Protein AF-A0A2J8R316-F1 (afdb_monomer_lite)

pLDDT: mean 82.27, std 12.23, range [37.53, 93.62]

Radius of gyration: 24.72 Å; chains: 1; bounding box: 47×25×74 Å

Structure (mmCIF, N/CA/C/O backbone):
data_AF-A0A2J8R316-F1
#
_entry.id   AF-A0A2J8R316-F1
#
loop_
_atom_site.group_PDB
_atom_site.id
_atom_site.type_symbol
_atom_site.label_atom_id
_atom_site.label_alt_id
_atom_site.label_comp_id
_atom_site.label_asym_id
_atom_site.label_entity_id
_atom_site.label_seq_id
_atom_site.pdbx_PDB_ins_code
_atom_site.Cartn_x
_atom_site.Cartn_y
_atom_site.Cartn_z
_atom_site.occupancy
_atom_site.B_iso_or_equiv
_atom_site.auth_seq_id
_atom_site.auth_comp_id
_atom_site.auth_asym_id
_atom_site.auth_atom_id
_atom_site.pdbx_PDB_model_num
ATOM 1 N N . MET A 1 1 ? 29.647 13.645 -50.505 1.00 37.53 1 MET A N 1
ATOM 2 C CA . MET A 1 1 ? 30.275 13.916 -49.200 1.00 37.53 1 MET A CA 1
ATOM 3 C C . MET A 1 1 ? 29.239 14.684 -48.406 1.00 37.53 1 MET A C 1
ATOM 5 O O . MET A 1 1 ? 28.911 15.796 -48.787 1.00 37.53 1 MET A O 1
ATOM 9 N N . VAL A 1 2 ? 28.540 13.999 -47.501 1.00 49.72 2 VAL A N 1
ATOM 10 C CA . VAL A 1 2 ? 27.413 14.580 -46.763 1.00 49.72 2 VAL A CA 1
ATOM 11 C C . VAL A 1 2 ? 27.968 15.049 -45.427 1.00 49.72 2 VAL A C 1
ATOM 13 O O . VAL A 1 2 ? 28.026 14.287 -44.467 1.00 49.72 2 VAL A O 1
ATOM 16 N N . ASP A 1 3 ? 28.440 16.287 -45.412 1.00 57.06 3 ASP A N 1
ATOM 17 C CA . ASP A 1 3 ? 28.783 17.001 -44.192 1.00 57.06 3 ASP A CA 1
ATOM 18 C C . ASP A 1 3 ? 27.491 17.616 -43.633 1.00 57.06 3 ASP A C 1
ATOM 20 O O . ASP A 1 3 ? 27.007 18.631 -44.134 1.00 57.06 3 ASP A O 1
ATOM 24 N N . PHE A 1 4 ? 26.902 16.975 -42.618 1.00 49.50 4 PHE A N 1
ATOM 25 C CA . PHE A 1 4 ? 25.875 17.591 -41.771 1.00 49.50 4 PHE A CA 1
ATOM 26 C C . PHE A 1 4 ? 26.499 17.956 -40.416 1.00 49.50 4 PHE A C 1
ATOM 28 O O . PHE A 1 4 ? 27.059 17.082 -39.748 1.00 49.50 4 PHE A O 1
ATOM 35 N N . PRO A 1 5 ? 26.421 19.228 -39.989 1.00 65.12 5 PRO A N 1
ATOM 36 C CA . PRO A 1 5 ? 26.946 19.657 -38.708 1.00 65.12 5 PRO A CA 1
ATOM 37 C C . PRO A 1 5 ? 25.978 19.228 -37.601 1.00 65.12 5 PRO A C 1
ATOM 39 O O . PRO A 1 5 ? 24.828 19.654 -37.566 1.00 65.12 5 PRO A O 1
ATOM 42 N N . GLY A 1 6 ? 26.471 18.410 -36.673 1.00 64.00 6 GLY A N 1
ATOM 43 C CA . GLY A 1 6 ? 25.795 18.119 -35.410 1.00 64.00 6 GLY A CA 1
ATOM 44 C C . GLY A 1 6 ? 24.945 16.847 -35.429 1.00 64.00 6 GLY A C 1
ATOM 45 O O . GLY A 1 6 ? 23.896 16.786 -36.051 1.00 64.00 6 GLY A O 1
ATOM 46 N N . CYS A 1 7 ? 25.389 15.858 -34.651 1.00 57.09 7 CYS A N 1
ATOM 47 C CA . CYS A 1 7 ? 24.723 14.583 -34.357 1.00 57.09 7 CYS A CA 1
ATOM 48 C C . CYS A 1 7 ? 24.554 13.604 -35.537 1.00 57.09 7 CYS A C 1
ATOM 50 O O . CYS A 1 7 ? 23.549 13.592 -36.240 1.00 57.09 7 CYS A O 1
ATOM 52 N N . SER A 1 8 ? 25.500 12.665 -35.670 1.00 76.88 8 SER A N 1
ATOM 53 C CA . SER A 1 8 ? 25.319 11.445 -36.471 1.00 76.88 8 SER A CA 1
ATOM 54 C C . SER A 1 8 ? 24.107 10.636 -35.986 1.00 76.88 8 SER A C 1
ATOM 56 O O . SER A 1 8 ? 23.865 10.555 -34.780 1.00 76.88 8 SER A O 1
ATOM 58 N N . LEU A 1 9 ? 23.408 9.945 -36.900 1.00 73.19 9 LEU A N 1
ATOM 59 C CA . LEU A 1 9 ? 22.271 9.055 -36.590 1.00 73.19 9 LEU A CA 1
ATOM 60 C C . LEU A 1 9 ? 22.602 8.065 -35.454 1.00 73.19 9 LEU A C 1
ATOM 62 O O . LEU A 1 9 ? 21.809 7.864 -34.540 1.00 73.19 9 LEU A O 1
ATOM 66 N N . SER A 1 10 ? 23.823 7.517 -35.466 1.00 82.50 10 SER A N 1
ATOM 67 C CA . SER A 1 10 ? 24.328 6.625 -34.415 1.00 82.50 10 SER A CA 1
ATOM 68 C C . SER A 1 10 ? 24.412 7.292 -33.037 1.00 82.50 10 SER A C 1
ATOM 70 O O . SER A 1 10 ? 24.185 6.629 -32.029 1.00 82.50 10 SER A O 1
ATOM 72 N N . GLY A 1 11 ? 24.740 8.585 -32.978 1.00 85.44 11 GLY A N 1
ATOM 73 C CA . GLY A 1 11 ? 24.809 9.348 -31.731 1.00 85.44 11 GLY A CA 1
ATOM 74 C C . GLY A 1 11 ? 23.422 9.646 -31.169 1.00 85.44 11 GLY A C 1
ATOM 75 O O . GLY A 1 11 ? 23.214 9.523 -29.967 1.00 85.44 11 GLY A O 1
ATOM 76 N N . ALA A 1 12 ? 22.450 9.949 -32.036 1.00 85.81 12 ALA A N 1
ATOM 77 C CA . ALA A 1 12 ? 21.058 10.124 -31.623 1.00 85.81 12 ALA A CA 1
ATOM 78 C C . ALA A 1 12 ? 20.478 8.831 -31.022 1.00 85.81 12 ALA A C 1
ATOM 80 O O . ALA A 1 12 ? 19.861 8.869 -29.959 1.00 85.81 12 ALA A O 1
ATOM 81 N N . VAL A 1 13 ? 20.743 7.681 -31.653 1.00 87.56 13 VAL A N 1
ATOM 82 C CA . VAL A 1 13 ? 20.317 6.367 -31.142 1.00 87.56 13 VAL A CA 1
ATOM 83 C C . VAL A 1 13 ? 20.994 6.041 -29.808 1.00 87.56 13 VAL A C 1
ATOM 85 O O . VAL A 1 13 ? 20.317 5.624 -28.871 1.00 87.56 13 VAL A O 1
ATOM 88 N N . ALA A 1 14 ? 22.306 6.271 -29.687 1.00 88.25 14 ALA A N 1
ATOM 89 C CA . ALA A 1 14 ? 23.042 6.017 -28.449 1.00 88.25 14 ALA A CA 1
ATOM 90 C C . ALA A 1 14 ? 22.543 6.888 -27.285 1.00 88.25 14 ALA A C 1
ATOM 92 O O . ALA A 1 14 ? 22.290 6.369 -26.198 1.00 88.25 14 ALA A O 1
ATOM 93 N N . SER A 1 15 ? 22.333 8.186 -27.520 1.00 88.38 15 SER A N 1
ATOM 94 C CA . SER A 1 15 ? 21.779 9.104 -26.518 1.00 88.38 15 SER A CA 1
ATOM 95 C C . SER A 1 15 ? 20.369 8.704 -26.099 1.00 88.38 15 SER A C 1
ATOM 97 O O . SER A 1 15 ? 20.056 8.708 -24.912 1.00 88.38 15 SER A O 1
ATOM 99 N N . PHE A 1 16 ? 19.522 8.309 -27.051 1.00 87.19 16 PHE A N 1
ATOM 100 C CA . PHE A 1 16 ? 18.166 7.858 -26.756 1.00 87.19 16 PHE A CA 1
ATOM 101 C C . PHE A 1 16 ? 18.152 6.582 -25.905 1.00 87.19 16 PHE A C 1
ATOM 103 O O . PHE A 1 16 ? 17.433 6.518 -24.909 1.00 87.19 16 PHE A O 1
ATOM 110 N N . LEU A 1 17 ? 18.994 5.599 -26.239 1.00 86.38 17 LEU A N 1
ATOM 111 C CA . LEU A 1 17 ? 19.162 4.387 -25.434 1.00 86.38 17 LEU A CA 1
ATOM 112 C C . LEU A 1 17 ? 19.682 4.710 -24.034 1.00 86.38 17 LEU A C 1
ATOM 114 O O . LEU A 1 17 ? 19.161 4.184 -23.057 1.00 86.38 17 LEU A O 1
ATOM 118 N N 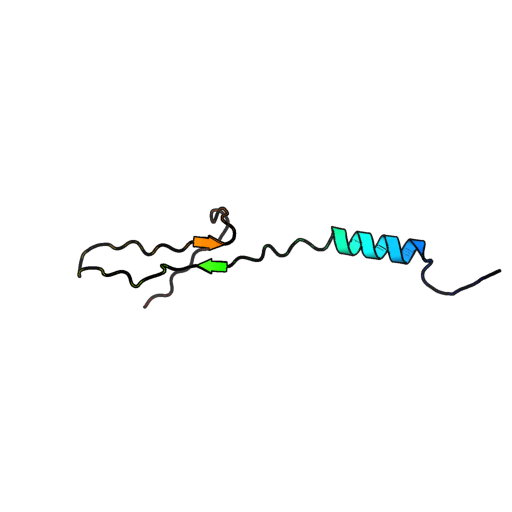. PHE A 1 18 ? 20.666 5.601 -23.920 1.00 87.06 18 PHE A N 1
ATOM 119 C CA . PHE A 1 18 ? 21.200 6.010 -22.625 1.00 87.06 18 PHE A CA 1
ATOM 120 C C . PHE A 1 18 ? 20.131 6.688 -21.761 1.00 87.06 18 PHE A C 1
ATOM 122 O O . PHE A 1 18 ? 20.005 6.373 -20.579 1.00 87.06 18 PHE A O 1
ATOM 129 N N . ILE A 1 19 ? 19.309 7.559 -22.355 1.00 86.75 19 ILE A N 1
ATOM 130 C CA . ILE A 1 19 ? 18.169 8.178 -21.673 1.00 86.75 19 ILE A CA 1
ATOM 131 C C . ILE A 1 19 ? 17.178 7.101 -21.233 1.00 86.75 19 ILE A C 1
ATOM 133 O O . ILE A 1 19 ? 16.848 7.061 -20.057 1.00 86.75 19 ILE A O 1
ATOM 137 N N . LEU A 1 20 ? 16.759 6.191 -22.116 1.00 85.06 20 LEU A N 1
ATOM 138 C CA . LEU A 1 20 ? 15.831 5.108 -21.765 1.00 85.06 20 LEU A CA 1
ATOM 139 C C . LEU A 1 20 ? 16.352 4.211 -20.636 1.00 85.06 20 LEU A C 1
ATOM 141 O O . LEU A 1 20 ? 15.582 3.834 -19.759 1.00 85.06 20 LEU A O 1
ATOM 145 N N . LEU A 1 21 ? 17.647 3.888 -20.639 1.00 82.00 21 LEU A N 1
ATOM 146 C CA . LEU A 1 21 ? 18.277 3.074 -19.595 1.00 82.00 21 LEU A CA 1
ATOM 147 C C . LEU A 1 21 ? 18.410 3.830 -18.265 1.00 82.00 21 LEU A C 1
ATOM 149 O O . LEU A 1 21 ? 18.339 3.221 -17.201 1.00 82.00 21 LEU A O 1
ATOM 153 N N . THR A 1 22 ? 18.601 5.151 -18.322 1.00 81.31 22 THR A N 1
ATOM 154 C CA . THR A 1 22 ? 18.779 6.012 -17.138 1.00 81.31 22 THR A CA 1
ATOM 155 C C . THR A 1 22 ? 17.453 6.556 -16.607 1.00 81.31 22 THR A C 1
ATOM 157 O O . THR A 1 22 ? 17.397 7.034 -15.472 1.00 81.31 22 THR A O 1
ATOM 160 N N . MET A 1 23 ? 16.369 6.460 -17.384 1.00 74.31 23 MET A N 1
ATOM 161 C CA . MET A 1 23 ? 15.000 6.656 -16.914 1.00 74.31 23 MET A CA 1
ATOM 162 C C . MET A 1 23 ? 14.693 5.563 -15.891 1.00 74.31 23 MET A C 1
ATOM 164 O O . MET A 1 23 ? 14.112 4.522 -16.194 1.00 74.31 23 MET A O 1
ATOM 168 N N . LYS A 1 24 ? 15.122 5.805 -14.650 1.00 63.41 24 LYS A N 1
ATOM 169 C CA . LYS A 1 24 ? 14.717 5.052 -13.472 1.00 63.41 24 LYS A CA 1
ATOM 170 C C . LYS A 1 24 ? 13.200 4.981 -13.524 1.00 63.41 24 LYS A C 1
ATOM 172 O O . LYS A 1 24 ? 12.559 6.033 -13.509 1.00 63.41 24 LYS A O 1
ATOM 177 N N . GLN A 1 25 ? 12.647 3.770 -13.634 1.00 66.12 25 GLN A N 1
ATOM 178 C CA . GLN A 1 25 ? 11.205 3.585 -13.535 1.00 66.12 25 GLN A CA 1
ATOM 179 C C . GLN A 1 25 ? 10.769 4.319 -12.273 1.00 66.12 25 GLN A C 1
ATOM 181 O O . GLN A 1 25 ? 11.244 4.025 -11.172 1.00 66.12 25 GLN A O 1
ATOM 186 N N . SER A 1 26 ? 9.967 5.370 -12.454 1.00 65.00 26 SER A N 1
ATOM 187 C CA . SER A 1 26 ? 9.295 5.981 -11.326 1.00 65.00 26 SER A CA 1
ATOM 188 C C . SER A 1 26 ? 8.438 4.864 -10.766 1.00 65.00 26 SER A C 1
ATOM 190 O O . SER A 1 26 ? 7.557 4.355 -11.456 1.00 65.00 26 SER A O 1
ATOM 192 N N . GLU A 1 27 ? 8.796 4.411 -9.573 1.00 70.44 27 GLU A N 1
ATOM 193 C CA . GLU A 1 27 ? 8.105 3.376 -8.821 1.00 70.44 27 GLU A CA 1
ATOM 194 C C . GLU A 1 27 ? 6.747 3.943 -8.386 1.00 70.44 27 GLU A C 1
ATOM 196 O O . GLU A 1 27 ? 6.544 4.233 -7.207 1.00 70.44 27 GLU A O 1
ATOM 201 N N . ASP A 1 28 ? 5.858 4.182 -9.354 1.00 81.62 28 ASP A N 1
ATOM 202 C CA . ASP A 1 28 ? 4.534 4.752 -9.151 1.00 81.62 28 ASP A CA 1
ATOM 203 C C . ASP A 1 28 ? 3.734 3.775 -8.297 1.00 81.62 28 ASP A C 1
ATOM 205 O O . ASP A 1 28 ? 3.625 2.581 -8.594 1.00 81.62 28 ASP A O 1
ATOM 209 N N . PHE A 1 29 ? 3.247 4.278 -7.172 1.00 88.19 29 PHE A N 1
ATOM 210 C CA . PHE A 1 29 ? 2.493 3.490 -6.224 1.00 88.19 29 PHE A CA 1
ATOM 211 C C . PHE A 1 29 ? 1.319 4.276 -5.712 1.00 88.19 29 PHE A C 1
ATOM 213 O O . PHE A 1 29 ? 1.353 5.500 -5.585 1.00 88.19 29 PHE A O 1
ATOM 220 N N . ARG A 1 30 ? 0.284 3.529 -5.355 1.00 90.25 30 ARG A N 1
ATOM 221 C CA . ARG A 1 30 ? -0.924 4.087 -4.770 1.00 90.25 30 ARG A CA 1
ATOM 222 C C . ARG A 1 30 ? -1.175 3.427 -3.432 1.00 90.25 30 ARG A C 1
ATOM 224 O O . ARG A 1 30 ? -0.969 2.224 -3.283 1.00 90.25 30 ARG A O 1
ATOM 231 N N . VAL A 1 31 ? -1.620 4.225 -2.470 1.00 91.69 31 VAL A N 1
ATOM 232 C CA . VAL A 1 31 ? -2.110 3.735 -1.183 1.00 91.69 31 VAL A CA 1
ATOM 233 C C . VAL A 1 31 ? -3.618 3.565 -1.308 1.00 91.69 31 VAL A C 1
ATOM 235 O O . VAL A 1 31 ? -4.326 4.500 -1.677 1.00 91.69 31 VAL A O 1
ATOM 238 N N . ILE A 1 32 ? -4.100 2.362 -1.032 1.00 93.62 32 ILE A N 1
ATOM 239 C CA . ILE A 1 32 ? -5.516 2.012 -1.040 1.00 93.62 32 ILE A CA 1
ATOM 240 C C . ILE A 1 32 ? -5.936 1.796 0.410 1.00 93.62 32 ILE A C 1
ATOM 242 O O . ILE A 1 32 ? -5.383 0.937 1.099 1.00 93.62 32 ILE A O 1
ATOM 246 N N . GLY A 1 33 ? -6.890 2.602 0.870 1.00 91.69 33 GLY A N 1
ATOM 247 C CA . GLY A 1 33 ? -7.503 2.453 2.185 1.00 91.69 33 GLY A CA 1
ATOM 248 C C . GLY A 1 33 ? -8.528 1.313 2.233 1.00 91.69 33 GLY A C 1
ATOM 249 O O . GLY A 1 33 ? -8.759 0.624 1.234 1.00 91.69 33 GLY A O 1
ATOM 250 N N . PRO A 1 34 ? -9.173 1.103 3.386 1.00 91.19 34 PRO A N 1
ATOM 251 C CA . PRO A 1 34 ? -10.240 0.121 3.504 1.00 91.19 34 PRO A CA 1
ATOM 252 C C . PRO A 1 34 ? -11.412 0.496 2.583 1.00 91.19 34 PRO A C 1
ATOM 254 O O . PRO A 1 34 ? -11.794 1.658 2.480 1.00 91.19 34 PRO A O 1
ATOM 257 N N . ALA A 1 35 ? -11.995 -0.499 1.908 1.00 90.62 35 ALA A N 1
ATOM 258 C CA . ALA A 1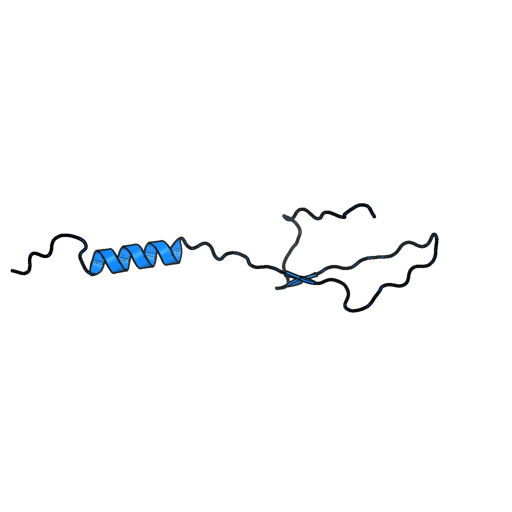 35 ? -13.093 -0.277 0.959 1.00 90.62 35 ALA A CA 1
ATOM 259 C C . ALA A 1 35 ? -14.383 0.227 1.630 1.00 90.62 35 ALA A C 1
ATOM 261 O O . ALA A 1 35 ? -15.245 0.799 0.969 1.00 90.62 35 ALA A O 1
ATOM 262 N N . HIS A 1 36 ? -14.513 0.000 2.937 1.00 90.62 36 HIS A N 1
ATOM 263 C CA . HIS A 1 36 ? -15.680 0.363 3.726 1.00 90.62 36 HIS A CA 1
ATOM 264 C C . HIS A 1 36 ? -15.237 1.030 5.032 1.00 90.62 36 HIS A C 1
ATOM 266 O O . HIS A 1 36 ? -14.138 0.739 5.517 1.00 90.62 36 HIS A O 1
ATOM 272 N N . PRO A 1 37 ? -16.086 1.886 5.626 1.00 89.75 37 PRO A N 1
ATOM 273 C CA . PRO A 1 37 ? -15.830 2.454 6.942 1.00 89.75 37 PRO A CA 1
ATOM 274 C C . PRO A 1 37 ? -15.617 1.361 7.989 1.00 89.75 37 P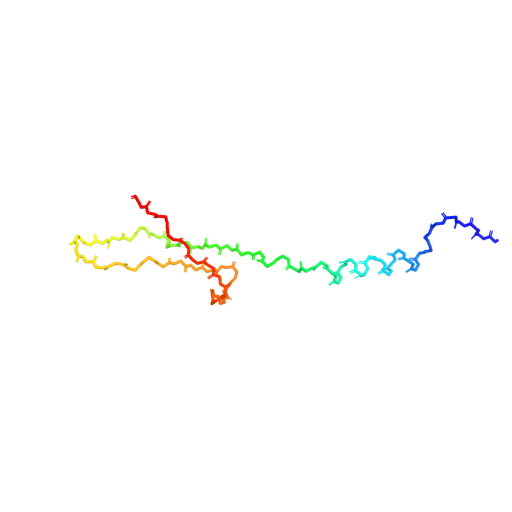RO A C 1
ATOM 276 O O . PRO A 1 37 ? -16.312 0.342 7.988 1.00 89.75 37 PRO A O 1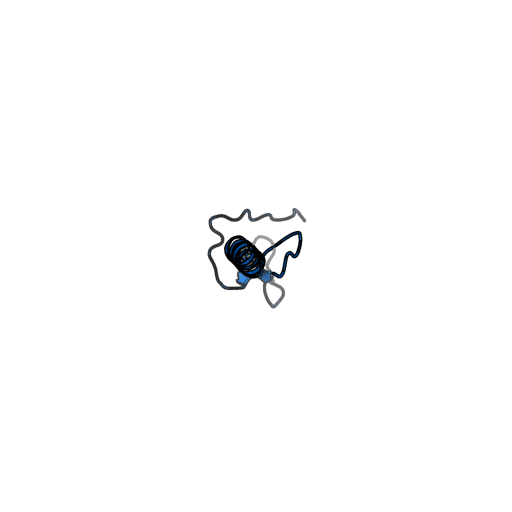
ATOM 279 N N . ILE A 1 38 ? -14.675 1.592 8.899 1.00 89.62 38 ILE A N 1
ATOM 280 C CA . ILE A 1 38 ? -14.404 0.676 10.002 1.00 89.62 38 ILE A CA 1
ATOM 281 C C . ILE A 1 38 ? -15.150 1.187 11.233 1.00 89.62 38 ILE A C 1
ATOM 283 O O . ILE A 1 38 ? -14.971 2.328 11.651 1.00 89.62 38 ILE A O 1
ATOM 287 N N . LEU A 1 39 ? -16.013 0.341 11.796 1.00 91.19 39 LEU A N 1
ATOM 288 C CA . LEU A 1 39 ? -16.747 0.646 13.017 1.00 91.19 39 LEU A CA 1
ATOM 289 C C . LEU A 1 39 ? -15.931 0.175 14.223 1.00 91.19 39 LEU A C 1
ATOM 291 O O . LEU A 1 39 ? -15.678 -1.019 14.365 1.00 91.19 39 LEU A O 1
ATOM 295 N N . ALA A 1 40 ? -15.565 1.108 15.095 1.00 92.06 40 ALA A N 1
ATOM 296 C CA . ALA A 1 40 ? -14.900 0.827 16.361 1.00 92.06 40 ALA A CA 1
ATOM 297 C C . ALA A 1 40 ? -15.809 1.218 17.528 1.00 92.06 40 ALA A C 1
ATOM 299 O O . ALA A 1 40 ? -16.526 2.221 17.462 1.00 92.06 40 ALA A O 1
ATOM 300 N N . ARG A 1 41 ? -15.788 0.433 18.608 1.00 93.12 41 ARG A N 1
ATOM 301 C CA . ARG A 1 41 ? -16.430 0.831 19.863 1.00 93.12 41 ARG A CA 1
ATOM 302 C C . ARG A 1 41 ? -15.490 1.718 20.663 1.00 93.12 41 ARG A C 1
ATOM 304 O O . ARG A 1 41 ? -14.271 1.609 20.594 1.00 93.12 41 ARG A O 1
ATOM 311 N N . VAL A 1 42 ? -16.079 2.594 21.466 1.00 92.56 42 VAL A N 1
ATOM 312 C CA . VAL A 1 42 ? -15.318 3.490 22.336 1.00 92.56 42 VAL A CA 1
ATOM 313 C C . VAL A 1 42 ? -14.526 2.657 23.349 1.00 92.56 42 VAL A C 1
ATOM 315 O O . VAL A 1 42 ? -15.115 1.821 24.031 1.00 92.56 42 VAL A O 1
ATOM 318 N N . ARG A 1 43 ? -13.218 2.933 23.468 1.00 91.88 43 ARG A N 1
ATOM 319 C CA . ARG A 1 43 ? -12.219 2.195 24.281 1.00 91.88 43 ARG A CA 1
ATOM 320 C C . ARG A 1 43 ? -11.801 0.825 23.740 1.00 91.88 43 ARG A C 1
ATOM 322 O O . ARG A 1 43 ? -11.071 0.125 24.436 1.00 91.88 43 ARG A O 1
ATOM 329 N N . GLU A 1 44 ? -12.241 0.445 22.548 1.00 92.50 44 GLU A N 1
ATOM 330 C CA . GLU A 1 44 ? -11.708 -0.729 21.859 1.00 92.50 44 GLU A CA 1
ATOM 331 C C . GLU A 1 44 ? -10.687 -0.289 20.807 1.00 92.50 44 GLU A C 1
ATOM 333 O O 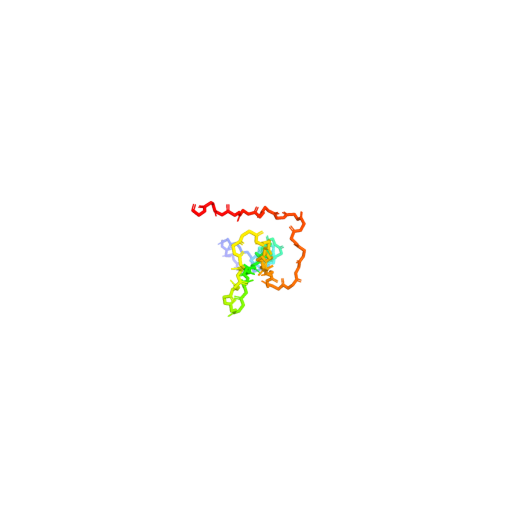. GLU A 1 44 ? -10.861 0.736 20.144 1.00 92.50 44 GLU A O 1
ATOM 338 N N . ASP A 1 45 ? -9.625 -1.077 20.661 1.00 90.44 45 ASP A N 1
ATOM 339 C CA . ASP A 1 45 ? -8.620 -0.855 19.630 1.00 90.44 45 ASP A CA 1
ATOM 340 C C . ASP A 1 45 ? -9.162 -1.278 18.262 1.00 90.44 45 ASP A C 1
ATOM 342 O O . ASP A 1 45 ? -9.887 -2.270 18.129 1.00 90.44 45 ASP A O 1
ATOM 346 N N . VAL A 1 46 ? -8.777 -0.540 17.223 1.00 91.25 46 VAL A N 1
ATOM 347 C CA . VAL A 1 46 ? -9.178 -0.819 15.844 1.00 91.25 46 VAL A CA 1
ATOM 348 C C . VAL A 1 46 ? -7.979 -0.774 14.911 1.00 91.25 46 VAL A C 1
ATOM 350 O O . VAL A 1 46 ? -7.098 0.072 15.040 1.00 91.25 46 VAL A O 1
ATOM 353 N N . LEU A 1 47 ? -7.951 -1.692 13.946 1.00 90.25 47 LEU A N 1
ATOM 354 C CA . LEU A 1 47 ? -6.904 -1.743 12.936 1.00 90.25 47 LEU A CA 1
ATOM 355 C C . LEU A 1 47 ? -7.356 -1.029 11.658 1.00 90.25 47 LEU A C 1
ATOM 357 O O . LEU A 1 47 ? -8.242 -1.513 10.954 1.00 90.25 47 LEU A O 1
ATOM 361 N N . LEU A 1 48 ? -6.700 0.081 11.323 1.00 90.19 48 LEU A N 1
ATOM 362 C CA . LEU A 1 48 ? -6.865 0.763 10.040 1.00 90.19 48 LEU A CA 1
ATOM 363 C C . LEU A 1 48 ? -5.883 0.178 9.020 1.00 90.19 48 LEU A C 1
ATOM 365 O O . LEU A 1 48 ? -4.681 0.429 9.065 1.00 90.19 48 LEU A O 1
ATOM 369 N N . THR A 1 49 ? -6.387 -0.640 8.099 1.00 90.19 49 THR A N 1
ATOM 370 C CA . THR A 1 49 ? -5.543 -1.295 7.093 1.00 90.19 49 THR A CA 1
ATOM 371 C C . THR A 1 49 ? -5.432 -0.462 5.820 1.00 90.19 49 THR A C 1
ATOM 373 O O . THR A 1 49 ? -6.443 -0.206 5.165 1.00 90.19 49 THR A O 1
ATOM 376 N N . CYS A 1 50 ? -4.203 -0.153 5.410 1.00 90.38 50 CYS A N 1
ATOM 377 C CA . CYS A 1 50 ? -3.884 0.450 4.116 1.00 90.38 50 CYS A CA 1
ATOM 378 C C . CYS A 1 50 ? -2.956 -0.478 3.323 1.00 90.38 50 CYS A C 1
ATOM 380 O O . CYS A 1 50 ? -2.104 -1.160 3.894 1.00 90.38 50 CYS A O 1
ATOM 382 N N . GLN A 1 51 ? -3.118 -0.519 2.003 1.00 91.06 51 GLN A N 1
ATOM 383 C CA . GLN A 1 51 ? -2.356 -1.402 1.118 1.00 91.06 51 GLN A CA 1
ATOM 384 C C . GLN A 1 51 ? -1.681 -0.611 0.003 1.00 91.06 51 GLN A C 1
ATOM 386 O O . GLN A 1 51 ? -2.236 0.356 -0.511 1.00 91.06 51 GLN A O 1
ATOM 391 N N . LEU A 1 52 ? -0.488 -1.047 -0.397 1.00 91.44 52 LEU A N 1
ATOM 392 C CA . LEU A 1 52 ? 0.211 -0.502 -1.556 1.00 91.44 52 LEU A CA 1
ATOM 393 C C . LEU A 1 52 ? -0.188 -1.273 -2.813 1.00 91.44 52 LEU A C 1
ATOM 395 O O . LEU A 1 52 ? -0.182 -2.508 -2.811 1.00 91.44 52 LEU A O 1
ATOM 399 N N . LEU A 1 53 ? -0.491 -0.543 -3.885 1.00 89.62 53 LEU A N 1
ATOM 400 C CA . LEU A 1 53 ? -0.682 -1.103 -5.217 1.00 89.62 53 LEU A CA 1
ATOM 401 C C . LEU A 1 53 ? 0.382 -0.548 -6.181 1.00 89.62 53 LEU A C 1
ATOM 403 O O . LEU A 1 53 ? 0.500 0.678 -6.275 1.00 89.62 53 LEU A O 1
ATOM 407 N N . PRO A 1 54 ? 1.121 -1.416 -6.907 1.00 87.50 54 PRO A N 1
ATOM 408 C CA . PRO A 1 54 ? 1.115 -2.888 -6.831 1.00 87.50 54 PRO A CA 1
ATOM 409 C C . PRO A 1 54 ? 1.636 -3.426 -5.484 1.00 87.50 54 PRO A C 1
ATOM 411 O O . PRO A 1 54 ? 2.325 -2.720 -4.748 1.00 87.50 54 PRO A O 1
ATOM 414 N N . LYS A 1 55 ? 1.296 -4.683 -5.151 1.00 87.00 55 LYS A N 1
ATOM 415 C CA . LYS A 1 55 ? 1.653 -5.294 -3.859 1.00 87.00 55 LYS A CA 1
ATOM 416 C C . LYS A 1 55 ? 3.173 -5.363 -3.712 1.00 87.00 55 LYS A C 1
ATOM 418 O O . LYS A 1 55 ? 3.837 -6.093 -4.442 1.00 87.00 55 LYS A O 1
ATOM 423 N N . ARG A 1 56 ? 3.709 -4.619 -2.747 1.00 86.19 56 ARG A N 1
ATOM 424 C CA . ARG A 1 56 ? 5.147 -4.515 -2.472 1.00 86.19 56 ARG A CA 1
ATOM 425 C C . ARG A 1 56 ? 5.405 -4.237 -0.997 1.00 86.19 56 ARG A C 1
ATOM 427 O O . ARG A 1 56 ? 4.479 -3.939 -0.246 1.00 86.19 56 ARG A O 1
ATOM 434 N N . THR A 1 57 ? 6.664 -4.351 -0.584 1.00 84.00 57 THR A N 1
ATOM 435 C CA . THR A 1 57 ? 7.057 -4.081 0.802 1.00 84.00 57 THR A CA 1
ATOM 436 C C . THR A 1 57 ? 7.014 -2.585 1.116 1.00 84.00 57 THR A C 1
ATOM 438 O O . THR A 1 57 ? 7.468 -1.763 0.323 1.00 84.00 57 THR A O 1
ATOM 441 N N . ALA A 1 58 ? 6.488 -2.246 2.293 1.00 87.12 58 ALA A N 1
ATOM 442 C CA . ALA A 1 58 ? 6.536 -0.900 2.859 1.00 87.12 58 ALA A CA 1
ATOM 443 C C . ALA A 1 58 ? 7.731 -0.706 3.816 1.00 87.12 58 ALA A C 1
ATOM 445 O O . ALA A 1 58 ? 7.852 0.347 4.427 1.00 87.12 58 ALA A O 1
ATOM 446 N N . MET A 1 59 ? 8.623 -1.699 3.960 1.00 86.25 59 MET A N 1
ATOM 447 C CA . MET A 1 59 ? 9.699 -1.702 4.972 1.00 86.25 59 MET A CA 1
ATOM 448 C C . MET A 1 59 ? 10.647 -0.496 4.911 1.00 86.25 59 MET A C 1
ATOM 450 O O . MET A 1 59 ? 11.213 -0.117 5.929 1.00 86.25 59 MET A O 1
ATOM 454 N N . HIS A 1 60 ? 10.830 0.097 3.731 1.00 84.81 60 HIS A N 1
ATOM 455 C CA . HIS A 1 60 ? 11.701 1.259 3.523 1.00 84.81 60 HIS A CA 1
ATOM 456 C C . 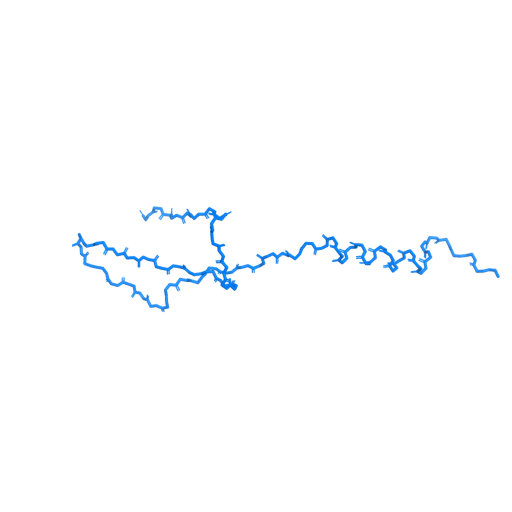HIS A 1 60 ? 10.912 2.553 3.268 1.00 84.81 60 HIS A C 1
ATOM 458 O O . HIS A 1 60 ? 11.451 3.498 2.696 1.00 84.81 60 HIS A O 1
ATOM 464 N N . MET A 1 61 ? 9.630 2.585 3.641 1.00 88.00 61 MET A N 1
ATOM 465 C CA . MET A 1 61 ? 8.760 3.752 3.500 1.00 88.00 61 MET A CA 1
ATOM 466 C C . MET A 1 61 ? 8.450 4.353 4.865 1.00 88.00 61 MET A C 1
ATOM 468 O O . MET A 1 61 ? 8.293 3.639 5.851 1.00 88.00 61 MET A O 1
ATOM 472 N N . GLU A 1 62 ? 8.326 5.674 4.909 1.00 89.44 62 GLU A N 1
ATOM 473 C CA . GLU A 1 62 ? 7.805 6.375 6.077 1.00 89.44 62 GLU A CA 1
ATOM 474 C C . GLU A 1 62 ? 6.273 6.316 6.050 1.00 89.44 62 GLU A C 1
ATOM 476 O O . GLU A 1 62 ? 5.646 6.707 5.063 1.00 89.44 62 GLU A O 1
ATOM 481 N N . VAL A 1 63 ? 5.668 5.821 7.130 1.00 87.94 63 VAL A N 1
ATOM 482 C CA . VAL A 1 63 ? 4.214 5.831 7.322 1.00 87.94 63 VAL A CA 1
ATOM 483 C C . VAL A 1 63 ? 3.888 6.943 8.310 1.00 87.94 63 VAL A C 1
ATOM 485 O O . VAL A 1 63 ? 4.398 6.943 9.427 1.00 87.94 63 VAL A O 1
ATOM 488 N N . ARG A 1 64 ? 3.061 7.901 7.884 1.00 88.19 64 ARG A N 1
ATOM 489 C CA . ARG A 1 64 ? 2.595 9.014 8.717 1.00 88.19 64 ARG A CA 1
ATOM 490 C C . ARG A 1 64 ? 1.095 8.916 8.925 1.00 88.19 64 ARG A C 1
ATOM 492 O O . ARG A 1 64 ? 0.352 8.781 7.956 1.00 88.19 64 ARG A O 1
ATOM 499 N N . GLU A 1 65 ? 0.678 9.050 10.173 1.00 82.38 65 GLU A N 1
ATOM 500 C CA . GLU A 1 65 ? -0.706 9.299 10.558 1.00 82.38 65 GLU A CA 1
ATOM 501 C C . GLU A 1 65 ? -0.867 10.787 10.881 1.00 82.38 65 GLU A C 1
ATOM 503 O O . GLU A 1 65 ? -0.012 11.394 11.531 1.00 82.38 65 GLU A O 1
ATOM 508 N N . THR A 1 66 ? -1.915 11.412 10.353 1.00 81.00 66 THR A N 1
ATOM 509 C CA . THR A 1 66 ? -2.275 12.774 10.749 1.00 81.00 66 THR A CA 1
ATOM 510 C C . THR A 1 66 ? -3.040 12.700 12.064 1.00 81.00 66 THR A C 1
ATOM 512 O O . THR A 1 66 ? -3.983 11.916 12.133 1.00 81.00 66 THR A O 1
ATOM 515 N N . PRO A 1 67 ? -2.666 13.487 13.086 1.00 69.88 67 PRO A N 1
ATOM 516 C CA . PRO A 1 67 ? -3.488 13.604 14.280 1.00 69.88 67 PRO A CA 1
ATOM 517 C C . PRO A 1 67 ? -4.834 14.232 13.898 1.00 69.88 67 PRO A C 1
ATOM 519 O O . PRO A 1 67 ? -4.853 15.251 13.201 1.00 69.88 67 PRO A O 1
ATOM 522 N N . ASP A 1 68 ? -5.919 13.576 14.311 1.00 64.38 68 ASP A N 1
ATOM 523 C CA . ASP A 1 68 ? -7.303 14.039 14.148 1.00 64.38 68 ASP A CA 1
ATOM 524 C C . ASP A 1 68 ? -7.601 15.310 14.965 1.00 64.38 68 ASP A C 1
ATOM 526 O O . ASP A 1 68 ? -7.077 15.439 16.101 1.00 64.38 68 ASP A O 1
#

Organism: Pongo abelii (NCBI:txid9601)

Secondary structure (DSSP, 8-state):
----SS--HHHHHHHHHHHHHHS------EEE--SSPPP--TTS------EEES----TTS---PPP-

Foldseek 3Di:
DDDDPDDDPVRVVVVVVVCVVPPDPPPDKDKDWDPDDDDDDPPDDDDTDIAIPPHDDCPVPDDDDDDD

Sequence (68 aa):
MVDFPGCSLSGAVASFLFILLTMKQSEDFRVIGPAHPILARVREDVLLTCQLLPKRTAMHMEVRETPD